Protein AF-A0A529K047-F1 (afdb_monomer)

Sequence (62 aa):
VITERQRELWFKTQDAIDQTVQRQLIRRVLLGEEIARTVLFLAADDSRMITKQSITVDAGLR

Nearest PDB structures (foldseek):
  2foi-assembly1_C  TM=8.551E-01  e=4.717E-02  Plasmodium falciparum 3D7
  3u4c-assembly1_A-2  TM=7.289E-01  e=6.627E-02  Bacillus subtilis
  2oos-assembly1_B-2  TM=7.258E-01  e=1.499E-01  Plasmodium falciparum
  2b4q-assembly1_B  TM=7.701E-01  e=8.202E-01  Pseudomonas aeruginosa
  2b4q-assembly1_A  TM=7.742E-01  e=1.619E+00  Pseudomonas aeruginosa

Mean predicted aligned error: 2.92 Å

Secondary structure (DSSP, 8-state):
---HHHHHHT--SHHHHHHHHTTSSS-S---HHHHHHHHHHHTSGGGTT--S-----SSS--

Solvent-accessible surface area (backbone atoms only — not comparable to full-atom values): 3931 Å² total; per-residue (Å²): 110,63,48,72,72,46,36,75,75,72,38,80,46,68,65,60,48,50,58,55,26,74,52,22,74,47,78,52,86,49,42,62,63,62,55,52,53,52,50,52,47,64,72,34,80,90,32,74,87,69,72,99,73,89,85,87,87,61,50,56,61,119

pLDDT: mean 94.91, std 4.21, range [70.31, 98.69]

Structure (mmCIF, N/CA/C/O backbone):
data_AF-A0A529K047-F1
#
_entry.id   AF-A0A529K047-F1
#
loop_
_atom_site.group_PDB
_atom_site.id
_atom_site.type_symbol
_atom_site.label_atom_id
_atom_site.label_alt_id
_atom_site.label_comp_id
_atom_site.label_asym_id
_atom_site.label_entity_id
_atom_site.label_seq_id
_atom_site.pdbx_PDB_ins_code
_atom_site.Cartn_x
_atom_site.Cartn_y
_atom_site.Cartn_z
_atom_site.occupancy
_atom_site.B_iso_or_equiv
_atom_site.auth_seq_id
_atom_site.auth_comp_id
_atom_site.auth_asym_id
_atom_site.auth_atom_id
_atom_site.pdbx_PDB_model_num
ATOM 1 N N . VAL A 1 1 ? -6.027 0.836 4.801 1.00 91.25 1 VAL A N 1
ATOM 2 C CA . VAL A 1 1 ? -6.884 -0.100 4.040 1.00 91.25 1 VAL A CA 1
ATOM 3 C C . VAL A 1 1 ? -7.653 -0.933 5.039 1.00 91.25 1 VAL A C 1
ATOM 5 O O . VAL A 1 1 ? -7.003 -1.467 5.927 1.00 91.25 1 VAL A O 1
ATOM 8 N N . ILE A 1 2 ? -8.979 -1.002 4.932 1.00 92.12 2 ILE A N 1
ATOM 9 C CA . ILE A 1 2 ? -9.813 -1.876 5.764 1.00 92.12 2 ILE A CA 1
ATOM 10 C C . ILE A 1 2 ? -9.929 -3.241 5.081 1.00 92.12 2 ILE A C 1
ATOM 12 O O . ILE A 1 2 ? -10.279 -3.332 3.906 1.00 92.12 2 ILE A O 1
ATOM 16 N N . THR A 1 3 ? -9.616 -4.294 5.829 1.00 93.50 3 THR A N 1
ATOM 17 C CA . THR A 1 3 ? -9.704 -5.702 5.407 1.00 93.50 3 THR A CA 1
ATOM 18 C C . THR A 1 3 ? -10.748 -6.446 6.232 1.00 93.50 3 THR A C 1
ATOM 20 O O . THR A 1 3 ? -11.079 -6.008 7.333 1.00 93.50 3 THR A O 1
ATOM 23 N N . GLU A 1 4 ? -11.219 -7.601 5.756 1.00 91.62 4 GLU A N 1
ATOM 24 C CA . GLU A 1 4 ? -12.218 -8.390 6.492 1.00 91.62 4 GLU A CA 1
ATOM 25 C C . GLU A 1 4 ? -11.725 -8.790 7.888 1.00 91.62 4 GLU A C 1
ATOM 27 O O . GLU A 1 4 ? -12.393 -8.536 8.886 1.00 91.62 4 GLU A O 1
ATOM 32 N N . ARG A 1 5 ? -10.470 -9.244 7.989 1.00 92.44 5 ARG A N 1
ATOM 33 C CA . ARG A 1 5 ? -9.832 -9.547 9.278 1.00 92.44 5 ARG A CA 1
ATOM 34 C C . ARG A 1 5 ? -9.824 -8.350 10.238 1.00 92.44 5 ARG A C 1
ATOM 36 O O . ARG A 1 5 ? -9.972 -8.522 11.444 1.00 92.44 5 ARG A O 1
ATOM 43 N N . GLN A 1 6 ? -9.628 -7.129 9.740 1.00 92.31 6 GLN A N 1
ATOM 44 C CA . GLN A 1 6 ? -9.681 -5.930 10.585 1.00 92.31 6 GLN A CA 1
ATOM 45 C C . GLN A 1 6 ? -11.111 -5.566 10.985 1.00 92.31 6 GLN A C 1
ATOM 47 O O . GLN A 1 6 ? -11.298 -5.020 12.068 1.00 92.31 6 GLN A O 1
ATOM 52 N N . ARG A 1 7 ? -12.115 -5.866 10.154 1.00 90.88 7 ARG A N 1
ATOM 53 C CA . ARG A 1 7 ? -13.530 -5.690 10.517 1.00 90.88 7 ARG A CA 1
ATOM 54 C C . ARG A 1 7 ? -13.913 -6.614 11.665 1.00 90.88 7 ARG A C 1
ATOM 56 O O . ARG A 1 7 ? -14.459 -6.148 12.659 1.00 90.88 7 ARG A O 1
ATOM 63 N N . GLU A 1 8 ? -13.516 -7.880 11.584 1.00 91.50 8 GLU A N 1
ATOM 64 C CA . GLU A 1 8 ? -13.756 -8.873 12.636 1.00 91.50 8 GLU A CA 1
ATOM 65 C C . GLU A 1 8 ? -13.053 -8.518 13.959 1.00 91.50 8 GLU A C 1
ATOM 67 O O . GLU A 1 8 ? -13.630 -8.649 15.043 1.00 91.50 8 GLU A O 1
ATOM 72 N N . LEU A 1 9 ? -11.799 -8.054 13.886 1.00 92.62 9 LEU A N 1
ATOM 73 C CA . LEU A 1 9 ? -10.972 -7.842 15.076 1.00 92.62 9 LEU A CA 1
ATOM 74 C C . LEU A 1 9 ? -11.094 -6.434 15.676 1.00 92.62 9 LEU A C 1
ATOM 76 O O . LEU A 1 9 ? -11.098 -6.309 16.902 1.00 92.62 9 LEU A O 1
ATOM 80 N N . TRP A 1 10 ? -11.167 -5.384 14.850 1.00 89.06 10 TRP A N 1
ATOM 81 C CA . TRP A 1 10 ? -10.931 -3.991 15.269 1.00 89.06 10 TRP A CA 1
ATOM 82 C C . TRP A 1 10 ? -12.072 -3.024 14.920 1.00 89.06 10 TRP A C 1
ATOM 84 O O . TRP A 1 10 ? -12.359 -2.131 15.712 1.00 89.06 10 TRP A O 1
ATOM 94 N N . PHE A 1 11 ? -12.766 -3.208 13.794 1.00 89.19 11 PHE A N 1
ATOM 95 C CA . PHE A 1 11 ? -13.868 -2.339 13.354 1.00 89.19 11 PHE A CA 1
ATOM 96 C C . PHE A 1 11 ? -15.236 -3.010 13.529 1.00 89.19 11 PHE A C 1
ATOM 98 O O . PHE A 1 11 ? -15.979 -3.211 12.570 1.00 89.19 11 PHE A O 1
ATOM 105 N N . LYS A 1 12 ? -15.565 -3.3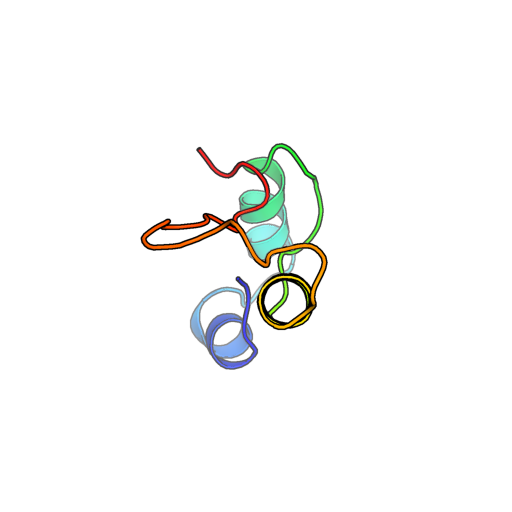62 14.778 1.00 89.06 12 LYS A N 1
ATOM 106 C CA . LYS A 1 12 ? -16.805 -4.084 15.124 1.00 89.06 12 LYS A CA 1
ATOM 107 C C . LYS A 1 12 ? -18.079 -3.245 14.976 1.00 89.06 12 LYS A C 1
ATOM 109 O O . LYS A 1 12 ? -19.173 -3.801 14.977 1.00 89.06 12 LYS A O 1
ATOM 114 N N . THR A 1 13 ? -17.946 -1.924 14.883 1.00 92.56 13 THR A N 1
ATOM 115 C CA . THR A 1 13 ? -19.055 -0.980 14.717 1.00 92.56 13 THR A CA 1
ATOM 116 C C . THR A 1 13 ? -18.810 -0.075 13.518 1.00 92.56 13 THR A C 1
ATOM 118 O O . THR A 1 13 ? -17.662 0.209 13.163 1.00 92.56 13 THR A O 1
ATOM 121 N N . GLN A 1 14 ? -19.897 0.408 12.914 1.00 90.75 14 GLN A N 1
ATOM 122 C CA . GLN A 1 14 ? -19.820 1.366 11.812 1.00 90.75 14 GLN A CA 1
ATOM 123 C C . GLN A 1 14 ? -19.152 2.678 12.255 1.00 90.75 14 GLN A C 1
ATOM 125 O O . GLN A 1 14 ? -18.282 3.180 11.552 1.00 90.75 14 GLN A O 1
ATOM 130 N N . ASP A 1 15 ? -19.435 3.153 13.471 1.00 94.31 15 ASP A N 1
ATOM 131 C CA . ASP A 1 15 ? -18.825 4.369 14.026 1.00 94.31 15 ASP A CA 1
ATOM 132 C C . ASP A 1 15 ? -17.287 4.325 14.048 1.00 94.31 15 ASP A C 1
ATOM 134 O O . ASP A 1 15 ? -16.631 5.332 13.789 1.00 94.31 15 ASP A O 1
ATOM 138 N N . ALA A 1 16 ? -16.683 3.162 14.323 1.00 92.50 16 ALA A N 1
ATOM 139 C CA . ALA A 1 16 ? -15.224 3.018 14.326 1.00 92.50 16 ALA A CA 1
ATOM 140 C C . ALA A 1 16 ? -14.622 3.181 12.916 1.00 92.50 16 ALA A C 1
ATOM 142 O O . ALA A 1 16 ? -13.524 3.726 12.744 1.00 92.50 16 ALA A O 1
ATOM 143 N N . ILE A 1 17 ? -15.352 2.726 11.894 1.00 92.81 17 ILE A N 1
ATOM 144 C CA . ILE A 1 17 ? -14.994 2.926 10.487 1.00 92.81 17 ILE A CA 1
ATOM 145 C C . ILE A 1 17 ? -15.139 4.408 10.140 1.00 92.81 17 ILE A C 1
ATOM 147 O O . ILE A 1 17 ? -14.218 5.004 9.576 1.00 92.81 17 ILE A O 1
ATOM 151 N N . ASP A 1 18 ? -16.250 5.020 10.537 1.00 94.50 18 ASP A N 1
ATOM 152 C CA . ASP A 1 18 ? -16.568 6.409 10.219 1.00 94.50 18 ASP A CA 1
ATOM 153 C C . ASP A 1 18 ? -15.560 7.382 10.842 1.00 94.50 18 ASP A C 1
ATOM 155 O O . ASP A 1 18 ? -15.103 8.301 10.165 1.00 94.50 18 ASP A O 1
ATOM 159 N N . GLN A 1 19 ? -15.109 7.139 12.077 1.00 93.44 19 GLN A N 1
ATOM 160 C CA . GLN A 1 19 ? -14.030 7.912 12.709 1.00 93.44 19 GLN A CA 1
ATOM 161 C C . GLN A 1 19 ? -12.719 7.852 11.915 1.00 93.44 19 GLN A C 1
ATOM 163 O O . GLN A 1 19 ? -11.997 8.845 11.813 1.00 93.44 19 GLN A O 1
ATOM 168 N N . THR A 1 20 ? -12.405 6.698 11.323 1.00 92.31 20 THR A N 1
ATOM 169 C CA . THR A 1 20 ? -11.225 6.557 10.459 1.00 92.31 20 THR A CA 1
ATOM 170 C C . THR A 1 20 ? -11.406 7.366 9.175 1.00 92.31 20 THR A C 1
ATOM 172 O O . THR A 1 20 ? -10.522 8.133 8.793 1.00 92.31 20 THR A O 1
ATOM 175 N N . VAL A 1 21 ? -12.577 7.270 8.540 1.00 95.25 21 VAL A N 1
ATOM 176 C CA . VAL A 1 21 ? -12.908 8.020 7.317 1.00 95.25 21 VAL A CA 1
ATOM 177 C C . VAL A 1 21 ? -12.917 9.536 7.561 1.00 95.25 21 VAL A 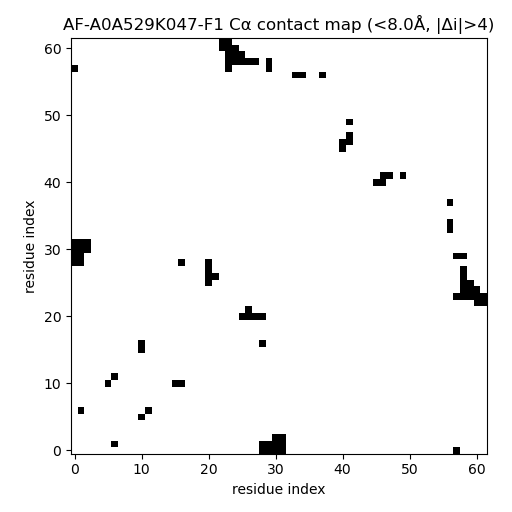C 1
ATOM 179 O O . VAL A 1 21 ? -12.449 10.302 6.717 1.00 95.25 21 VAL A O 1
ATOM 182 N N . GLN A 1 22 ? -13.364 9.982 8.736 1.00 95.69 22 GLN A N 1
ATOM 183 C CA . GLN A 1 22 ? -13.340 11.382 9.176 1.00 95.69 22 GLN A CA 1
ATOM 184 C C . GLN A 1 22 ? -11.934 11.958 9.385 1.00 95.69 22 GLN A C 1
ATOM 186 O O . GLN A 1 22 ? -11.784 13.170 9.565 1.00 95.69 22 GLN A O 1
ATOM 191 N N . ARG A 1 23 ? -10.882 11.147 9.298 1.00 94.88 23 ARG A N 1
ATOM 192 C CA . ARG A 1 23 ? -9.496 11.630 9.299 1.00 94.88 23 ARG A CA 1
ATOM 193 C C . ARG A 1 23 ? -8.883 11.717 7.903 1.00 94.88 23 ARG A C 1
ATOM 195 O O . ARG A 1 23 ? -7.860 12.362 7.744 1.00 94.88 23 ARG A O 1
ATOM 202 N N . GLN A 1 24 ? -9.507 11.112 6.897 1.00 96.62 24 GLN A N 1
ATOM 203 C CA . GLN A 1 24 ? -9.026 11.137 5.515 1.00 96.62 24 GLN A CA 1
ATOM 204 C C . GLN A 1 24 ? -9.499 12.398 4.792 1.00 96.62 24 GLN A C 1
ATOM 206 O O . GLN A 1 24 ? -10.661 12.781 4.936 1.00 96.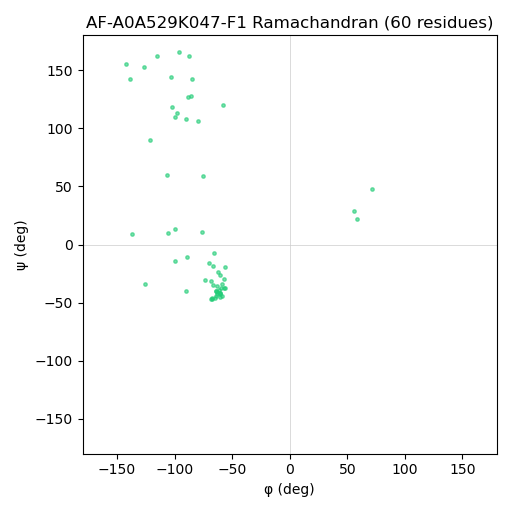62 24 GLN A O 1
ATOM 211 N N . LEU A 1 25 ? -8.668 12.990 3.935 1.00 96.94 25 LEU A N 1
ATOM 212 C CA . LEU A 1 25 ? -9.117 14.057 3.033 1.00 96.94 25 LEU A CA 1
ATOM 213 C C . LEU A 1 25 ? -10.176 13.553 2.043 1.00 96.94 25 LEU A C 1
ATOM 215 O O . LEU A 1 25 ? -11.182 14.222 1.807 1.00 96.94 25 LEU A O 1
ATOM 219 N N . ILE A 1 26 ? -9.993 12.342 1.512 1.00 96.69 26 ILE A N 1
ATOM 220 C CA . ILE A 1 26 ? -11.0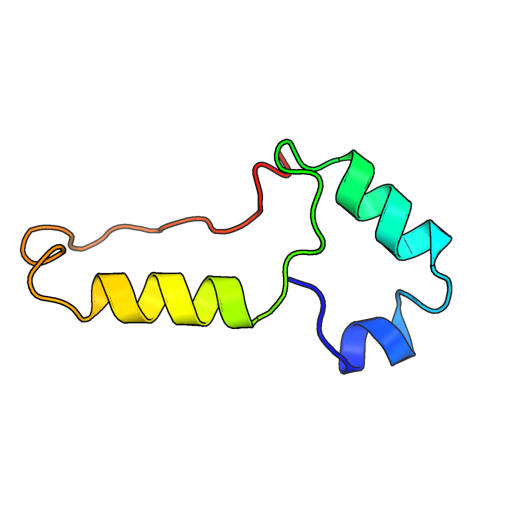03 11.676 0.687 1.00 96.69 26 ILE A CA 1
ATOM 221 C C . ILE A 1 26 ? -11.901 10.846 1.613 1.00 96.69 26 ILE A C 1
ATOM 223 O O . ILE A 1 26 ? -11.499 9.812 2.147 1.00 96.69 26 ILE A O 1
ATOM 227 N N . ARG A 1 27 ? -13.143 11.303 1.816 1.00 95.44 27 ARG A N 1
ATOM 228 C CA . ARG A 1 27 ? -14.125 10.734 2.761 1.00 95.44 27 ARG A CA 1
ATOM 229 C C . ARG A 1 27 ? -14.760 9.427 2.259 1.00 95.44 27 ARG A C 1
ATOM 231 O O . ARG A 1 27 ? -15.972 9.337 2.083 1.00 95.44 27 ARG A O 1
ATOM 238 N N . ARG A 1 28 ? -13.943 8.408 1.992 1.00 95.00 28 ARG A N 1
ATOM 239 C CA . ARG A 1 28 ? -14.379 7.076 1.549 1.00 95.00 28 ARG A CA 1
ATOM 240 C C . ARG A 1 28 ? -13.594 5.977 2.234 1.00 95.00 28 ARG A C 1
ATOM 242 O O . ARG A 1 28 ? -12.389 6.102 2.400 1.00 95.00 28 ARG A O 1
ATOM 249 N N . VAL A 1 29 ? -14.253 4.873 2.569 1.00 94.75 29 VAL A N 1
ATOM 250 C CA . VAL A 1 29 ? -13.561 3.699 3.109 1.00 94.75 29 VAL A CA 1
ATOM 251 C C . VAL A 1 29 ? -12.506 3.223 2.111 1.00 94.75 29 VAL A C 1
ATOM 253 O O . VAL A 1 29 ? -12.827 2.875 0.977 1.00 94.75 29 VAL A O 1
ATOM 256 N N . LEU A 1 30 ? -11.244 3.212 2.539 1.00 95.19 30 LEU A N 1
ATOM 257 C CA . LEU A 1 30 ? -10.141 2.741 1.717 1.00 95.19 30 LEU A CA 1
ATOM 258 C C . LEU A 1 30 ? -10.097 1.209 1.728 1.00 95.19 30 LEU A C 1
ATOM 260 O O . LEU A 1 30 ? -9.676 0.602 2.717 1.00 95.19 30 LEU A O 1
ATOM 264 N N . LEU A 1 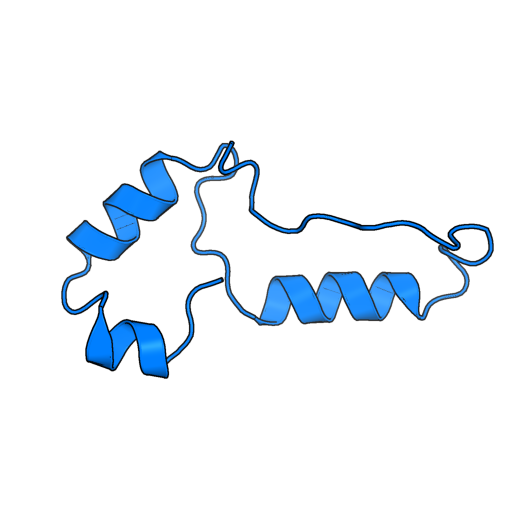31 ? -10.507 0.598 0.621 1.00 95.88 31 LEU A N 1
ATOM 265 C CA . LEU A 1 31 ? -10.524 -0.851 0.425 1.00 95.88 31 LEU A CA 1
ATOM 266 C C . LEU A 1 31 ? -9.272 -1.339 -0.314 1.00 95.88 31 LEU A C 1
ATOM 268 O O . LEU A 1 31 ? -8.524 -0.555 -0.898 1.00 95.88 31 LEU A O 1
ATOM 272 N N . GLY A 1 32 ? -9.040 -2.655 -0.289 1.00 96.19 32 GLY A N 1
ATOM 273 C CA . GLY A 1 32 ? -7.902 -3.276 -0.981 1.00 96.19 32 GLY A CA 1
ATOM 274 C C . GLY A 1 32 ? -7.921 -3.060 -2.497 1.00 96.19 32 GLY A C 1
ATOM 275 O O . GLY A 1 32 ? -6.866 -3.006 -3.124 1.00 96.19 32 GLY A O 1
ATOM 276 N N . GLU A 1 33 ? -9.103 -2.855 -3.076 1.00 96.69 33 GLU A N 1
ATOM 277 C CA . GLU A 1 33 ? -9.277 -2.559 -4.500 1.00 96.69 33 GLU A CA 1
ATOM 278 C C . GLU A 1 33 ? -8.540 -1.289 -4.940 1.00 96.69 33 GLU A C 1
ATOM 280 O O . GLU A 1 33 ? -8.004 -1.252 -6.043 1.00 96.69 33 GLU A O 1
ATOM 285 N N . GLU A 1 34 ? -8.436 -0.272 -4.082 1.00 97.19 34 GLU A N 1
ATOM 286 C CA . GLU A 1 34 ? -7.723 0.971 -4.414 1.00 97.19 34 GLU A CA 1
ATOM 287 C C . GLU A 1 34 ? -6.206 0.745 -4.531 1.00 97.19 34 GLU A C 1
ATOM 289 O O . GLU A 1 34 ? -5.532 1.351 -5.370 1.00 97.19 34 GLU A O 1
ATOM 294 N N . ILE A 1 35 ? -5.667 -0.204 -3.756 1.0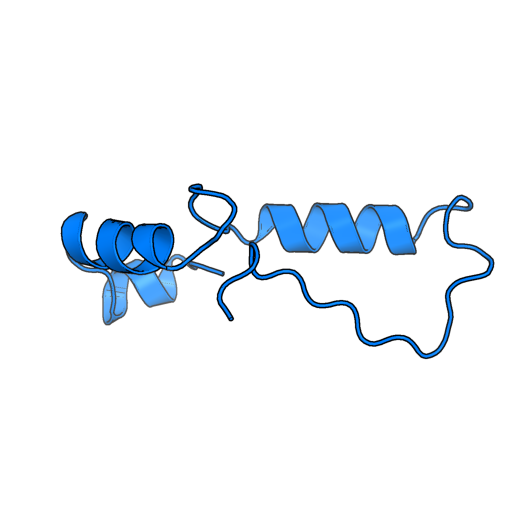0 97.31 35 ILE A N 1
ATOM 295 C CA . ILE A 1 35 ? -4.284 -0.668 -3.920 1.00 97.31 35 ILE A CA 1
ATOM 296 C C . ILE A 1 35 ? -4.142 -1.408 -5.250 1.00 97.31 35 ILE A C 1
ATOM 298 O O . ILE A 1 35 ? -3.224 -1.116 -6.013 1.00 97.31 35 ILE A O 1
ATOM 302 N N . ALA A 1 36 ? -5.068 -2.318 -5.565 1.00 97.94 36 ALA A N 1
ATOM 303 C CA . ALA A 1 36 ? -5.035 -3.079 -6.813 1.00 97.94 36 ALA A CA 1
ATOM 304 C C . ALA A 1 36 ? -5.113 -2.170 -8.052 1.00 97.94 36 ALA A C 1
ATOM 306 O O . ALA A 1 36 ? -4.348 -2.362 -8.993 1.00 97.94 36 ALA A O 1
ATOM 307 N N . ARG A 1 37 ? -5.967 -1.138 -8.036 1.00 98.06 37 ARG A N 1
ATOM 308 C CA . ARG A 1 37 ? -6.051 -0.121 -9.101 1.00 98.06 37 ARG A CA 1
ATOM 309 C C . ARG A 1 37 ? -4.738 0.643 -9.267 1.00 98.06 37 ARG A C 1
ATOM 311 O O . ARG A 1 37 ? -4.299 0.855 -10.393 1.00 98.06 37 ARG A O 1
ATOM 318 N N . THR A 1 38 ? -4.092 1.012 -8.161 1.00 98.25 38 THR A N 1
ATOM 319 C CA . THR A 1 38 ? -2.787 1.692 -8.196 1.00 98.25 38 THR A CA 1
ATOM 320 C C . THR A 1 38 ? -1.711 0.785 -8.791 1.00 98.25 38 THR A C 1
ATOM 322 O O . THR A 1 38 ? -0.952 1.213 -9.653 1.00 98.25 38 THR A O 1
ATOM 325 N N . VAL A 1 39 ? -1.670 -0.486 -8.385 1.00 98.19 39 VAL A N 1
ATOM 326 C CA . VAL A 1 39 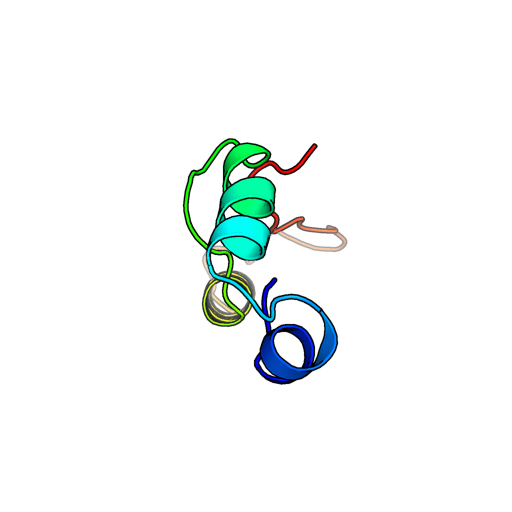? -0.731 -1.476 -8.935 1.00 98.19 39 VAL A CA 1
ATOM 327 C C . VAL A 1 39 ? -0.993 -1.729 -10.419 1.00 98.19 39 VAL A C 1
ATOM 329 O O . VAL A 1 39 ? -0.041 -1.818 -11.185 1.00 98.19 39 VAL A O 1
ATOM 332 N N . LEU A 1 40 ? -2.259 -1.792 -10.843 1.00 98.50 40 LEU A N 1
ATOM 333 C CA . LEU A 1 40 ? -2.619 -1.941 -12.253 1.00 98.50 40 LEU A CA 1
ATOM 334 C C . LEU A 1 40 ? -2.100 -0.767 -13.095 1.00 98.50 40 LEU A C 1
ATOM 336 O O . LEU A 1 40 ? -1.541 -1.000 -14.161 1.00 98.50 40 LEU A O 1
ATOM 340 N N . PHE A 1 41 ? -2.224 0.470 -12.601 1.00 98.56 41 PHE A N 1
ATOM 341 C CA . PHE A 1 41 ? -1.610 1.639 -13.239 1.00 98.56 41 PHE A CA 1
ATOM 342 C C . PHE A 1 41 ? -0.086 1.506 -13.314 1.00 98.56 41 PHE A C 1
ATOM 344 O O . PHE A 1 41 ? 0.481 1.733 -14.374 1.00 98.56 41 PHE A O 1
ATOM 351 N N . LEU A 1 42 ? 0.567 1.087 -12.223 1.00 98.31 42 LEU A N 1
ATOM 352 C CA . LEU A 1 42 ? 2.025 0.911 -12.179 1.00 98.31 42 LEU A CA 1
ATOM 353 C C . LEU A 1 42 ? 2.548 -0.219 -13.079 1.00 98.31 42 LEU A C 1
ATOM 355 O O . LEU A 1 42 ? 3.743 -0.272 -13.370 1.00 98.31 42 LEU A O 1
ATOM 359 N N . ALA A 1 43 ? 1.671 -1.130 -13.493 1.00 98.19 43 ALA A N 1
ATOM 360 C CA . ALA A 1 43 ? 1.975 -2.187 -14.447 1.00 98.19 43 ALA A CA 1
ATOM 361 C C . ALA A 1 43 ? 1.733 -1.766 -15.910 1.00 98.19 43 ALA A C 1
ATOM 363 O O . ALA A 1 43 ? 2.124 -2.504 -16.813 1.00 98.19 43 ALA A O 1
ATOM 364 N N . ALA A 1 44 ? 1.083 -0.625 -16.152 1.00 98.62 44 ALA A N 1
ATOM 365 C CA . ALA A 1 44 ? 0.772 -0.127 -17.487 1.00 98.62 44 ALA A CA 1
ATOM 366 C C . ALA A 1 44 ? 1.913 0.726 -18.072 1.00 98.62 44 ALA A C 1
ATOM 368 O O . ALA A 1 44 ? 2.771 1.250 -17.356 1.00 98.62 44 ALA A O 1
ATOM 369 N N . ASP A 1 45 ? 1.893 0.925 -19.392 1.00 98.69 45 ASP A N 1
ATOM 370 C CA . ASP A 1 45 ? 2.877 1.766 -20.092 1.00 98.69 45 ASP A CA 1
ATOM 371 C C . ASP A 1 45 ? 2.837 3.236 -19.639 1.00 98.69 45 ASP A C 1
ATOM 373 O O . ASP A 1 45 ? 3.843 3.947 -19.735 1.00 98.69 45 ASP A O 1
ATOM 377 N N . ASP A 1 46 ? 1.701 3.693 -19.106 1.00 98.38 46 ASP A N 1
ATOM 378 C CA . ASP A 1 46 ? 1.504 5.038 -18.559 1.00 98.38 46 ASP A CA 1
ATOM 379 C C . ASP A 1 46 ? 2.504 5.378 -17.445 1.00 98.38 46 ASP A C 1
ATOM 381 O O . ASP A 1 46 ? 2.905 6.534 -17.291 1.00 98.38 46 ASP A O 1
ATOM 385 N N . SER A 1 47 ? 2.971 4.377 -16.697 1.00 98.44 47 SER A N 1
ATOM 386 C CA . SER A 1 47 ? 3.943 4.554 -15.620 1.00 98.44 47 SER A CA 1
ATOM 387 C C . SER A 1 47 ? 5.381 4.203 -16.011 1.00 98.44 47 SER A C 1
ATOM 389 O O . SER A 1 47 ? 6.230 4.107 -15.127 1.00 98.44 47 SER A O 1
ATOM 391 N N . ARG A 1 48 ? 5.715 4.043 -17.303 1.00 98.31 48 ARG A N 1
ATOM 392 C CA . ARG A 1 48 ? 7.036 3.543 -17.764 1.00 98.31 48 ARG A CA 1
ATOM 393 C C . ARG A 1 48 ? 8.269 4.322 -17.282 1.00 98.31 48 ARG A C 1
ATOM 395 O O . ARG A 1 48 ? 9.374 3.792 -17.319 1.00 98.31 48 ARG A O 1
ATOM 402 N N . MET A 1 49 ? 8.098 5.570 -16.842 1.00 98.44 49 MET A N 1
ATOM 403 C CA . MET A 1 49 ? 9.180 6.409 -16.296 1.00 98.44 49 MET A CA 1
ATOM 404 C C . MET A 1 49 ? 9.111 6.571 -14.768 1.00 98.44 49 MET A C 1
ATOM 406 O O . MET A 1 49 ? 9.840 7.383 -14.202 1.00 98.44 49 MET A O 1
ATOM 410 N N . ILE A 1 50 ? 8.251 5.813 -14.082 1.00 98.38 50 ILE A N 1
ATOM 411 C CA . ILE A 1 50 ? 8.135 5.806 -12.623 1.00 98.38 50 ILE A CA 1
ATOM 412 C C . ILE A 1 50 ? 8.897 4.592 -12.089 1.00 98.38 50 ILE A C 1
ATOM 414 O O . ILE A 1 50 ? 8.481 3.451 -12.250 1.00 98.38 50 ILE A O 1
ATOM 418 N N . THR A 1 51 ? 10.024 4.836 -11.424 1.00 98.12 51 THR A N 1
ATOM 419 C CA . THR A 1 51 ? 10.831 3.782 -10.794 1.00 98.12 51 THR A CA 1
ATOM 420 C C . THR A 1 51 ? 11.404 4.249 -9.460 1.00 98.12 51 THR A C 1
ATOM 422 O O . THR A 1 51 ? 11.572 5.450 -9.229 1.00 98.12 51 THR A O 1
ATOM 425 N N . LYS A 1 52 ? 11.701 3.299 -8.563 1.00 97.94 52 LYS A N 1
ATOM 426 C CA . LYS A 1 52 ? 12.278 3.547 -7.227 1.00 97.94 52 LYS A CA 1
ATOM 427 C C . LYS A 1 52 ? 11.453 4.520 -6.361 1.00 97.94 52 LYS A C 1
ATOM 429 O O . LYS A 1 52 ? 12.007 5.227 -5.525 1.00 97.94 52 LYS A O 1
ATOM 434 N N . GLN A 1 53 ? 10.136 4.570 -6.567 1.00 98.06 53 GLN A N 1
ATOM 435 C CA . GLN A 1 53 ? 9.228 5.416 -5.790 1.00 98.06 53 GLN A CA 1
ATOM 436 C C . GLN A 1 53 ? 8.455 4.594 -4.761 1.00 98.06 53 GLN A C 1
ATOM 438 O O . GLN A 1 53 ? 8.029 3.475 -5.043 1.00 98.06 53 GLN A O 1
ATOM 443 N N . SER A 1 54 ? 8.219 5.192 -3.595 1.00 96.94 54 SER A N 1
ATOM 444 C CA . SER A 1 54 ? 7.224 4.719 -2.632 1.00 96.94 54 SER A CA 1
ATOM 445 C C . SER A 1 54 ? 5.954 5.537 -2.823 1.00 96.94 54 SER A C 1
ATOM 447 O O . SER A 1 54 ? 5.9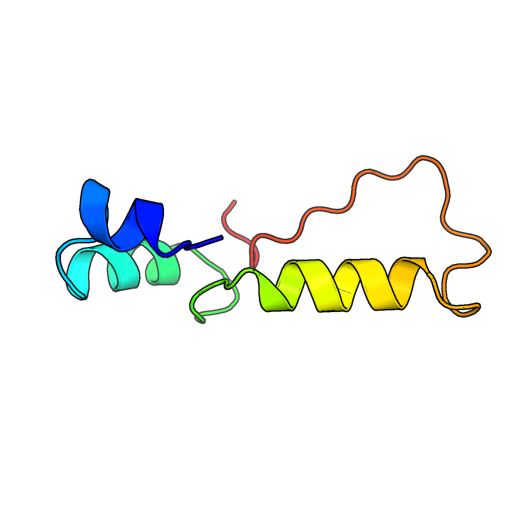54 6.740 -2.568 1.00 96.94 54 SER A O 1
ATOM 449 N N . ILE A 1 55 ? 4.882 4.898 -3.284 1.00 96.62 55 ILE A N 1
ATOM 450 C CA . ILE A 1 55 ? 3.599 5.560 -3.540 1.00 96.62 55 ILE A CA 1
ATOM 451 C C . ILE A 1 55 ? 2.645 5.236 -2.394 1.00 96.62 55 ILE A C 1
ATOM 453 O O . ILE A 1 55 ? 2.310 4.075 -2.160 1.00 96.62 55 ILE A O 1
ATOM 457 N N . THR A 1 56 ? 2.214 6.270 -1.675 1.00 96.44 56 THR A N 1
ATOM 458 C CA . THR A 1 56 ? 1.250 6.139 -0.579 1.00 96.44 56 THR A CA 1
ATOM 459 C C . THR A 1 56 ? -0.173 6.185 -1.123 1.00 96.44 56 THR A C 1
ATOM 461 O O . THR A 1 56 ? -0.548 7.127 -1.816 1.00 96.44 56 THR A O 1
ATOM 464 N N . VAL A 1 57 ? -0.978 5.189 -0.756 1.00 97.06 57 VAL A N 1
ATOM 465 C CA . VAL A 1 57 ? -2.412 5.128 -1.060 1.00 97.06 57 VAL A CA 1
ATOM 466 C C . VAL A 1 57 ? -3.162 5.044 0.264 1.00 97.06 57 VAL A C 1
ATOM 468 O O . VAL A 1 57 ? -3.358 3.963 0.815 1.00 97.06 57 VAL A O 1
ATOM 471 N N . ASP A 1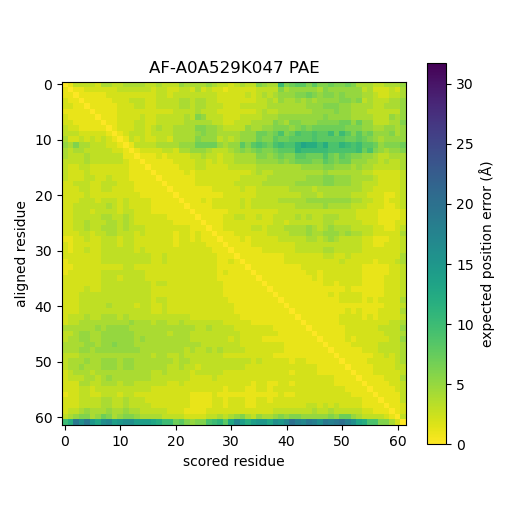 58 ? -3.510 6.200 0.820 1.00 96.06 58 ASP A N 1
ATOM 472 C CA . ASP A 1 58 ? -4.073 6.311 2.171 1.00 96.06 58 ASP A CA 1
ATOM 473 C C . ASP A 1 58 ? -5.258 7.283 2.272 1.00 96.06 58 ASP A C 1
ATOM 475 O O . ASP A 1 58 ? -5.698 7.592 3.374 1.00 96.06 58 ASP A O 1
ATOM 479 N N . ALA A 1 59 ? -5.778 7.771 1.140 1.00 96.75 59 ALA A N 1
ATOM 480 C CA . ALA A 1 59 ? -6.835 8.786 1.095 1.00 96.75 59 ALA A CA 1
ATOM 481 C C . ALA A 1 59 ? -6.477 10.114 1.810 1.00 96.75 59 ALA A C 1
ATOM 483 O O . ALA A 1 59 ? -7.374 10.885 2.165 1.00 96.75 59 ALA A O 1
ATOM 484 N N . GLY A 1 60 ? -5.183 10.407 1.990 1.00 95.38 60 GLY A N 1
ATOM 485 C CA . GLY A 1 60 ? -4.702 11.608 2.671 1.00 95.38 60 GLY A CA 1
ATOM 486 C C . GLY A 1 60 ? -4.953 11.552 4.175 1.00 95.38 60 GLY A C 1
ATOM 487 O O . GLY A 1 60 ? -5.498 12.496 4.733 1.00 95.38 60 GLY A O 1
ATOM 488 N N . LEU A 1 61 ? -4.615 10.432 4.819 1.00 91.12 61 LEU A N 1
ATOM 489 C CA . LEU A 1 61 ? -4.857 10.172 6.249 1.00 91.12 61 LEU A CA 1
ATOM 490 C C . LEU A 1 61 ? -3.875 10.911 7.189 1.00 91.12 61 LEU A C 1
ATOM 492 O O . LEU A 1 61 ? -3.818 10.610 8.383 1.00 91.12 61 LEU A O 1
ATOM 496 N N . ARG A 1 62 ? -3.082 11.853 6.673 1.00 70.31 62 ARG A N 1
ATOM 497 C CA . ARG A 1 62 ? -1.962 12.465 7.395 1.00 70.31 62 ARG A CA 1
ATOM 498 C C . ARG A 1 62 ? -2.311 13.797 8.043 1.00 70.31 62 ARG A C 1
ATOM 500 O O . ARG A 1 62 ? -2.949 14.628 7.366 1.00 70.31 62 ARG A O 1
#

Foldseek 3Di:
DDDPVCCVPPVVDPVSQQVQLVLAPQNDRDDVVQVVVVVVCCVDPVVVVPPPDDDDDRNRND

Radius of gyration: 14.16 Å; Cα contacts (8 Å, |Δi|>4): 46; chains: 1; bounding box: 32×24×35 Å